Protein AF-A0A7Y2IPZ3-F1 (afdb_monomer_lite)

Secondary structure (DSSP, 8-state):
-PPPP--TTT--SSSEEEEE-SS-EEEEETTT--EEEE--S---TTT----EEEEEEEEEEE-STT-EEEEEEEEEEEETTTTHHHHHHHHHTTTSPBPPSS----PPP-

Radius of gyration: 19.68 Å; chains: 1; bounding box: 52×34×43 Å

Foldseek 3Di:
DDDQDADPPPRHRPQWDWDDDPQWIWIARPVPGDIDTDGPQDADPVPRHRQWDWFKAFDWDDDPDRDIDGPDIDIDIAHCPPRVVQVVVRVVDPPDGRYDPDHDDDDDDD

Structure (mmCIF, N/CA/C/O backbone):
data_AF-A0A7Y2IPZ3-F1
#
_entry.id   AF-A0A7Y2IPZ3-F1
#
loop_
_atom_site.group_PDB
_atom_site.id
_atom_site.type_symbol
_atom_site.label_atom_id
_atom_site.label_alt_id
_atom_site.label_comp_id
_atom_site.label_asym_id
_atom_site.label_entity_id
_atom_site.label_seq_id
_atom_site.pdbx_PDB_ins_code
_atom_site.Cartn_x
_atom_site.Cartn_y
_atom_site.Cartn_z
_atom_site.occupancy
_atom_site.B_iso_or_equiv
_atom_site.auth_seq_id
_atom_site.auth_comp_id
_atom_site.auth_asym_id
_atom_site.auth_atom_id
_atom_site.pdbx_PDB_model_num
ATOM 1 N N . MET A 1 1 ? 1.700 7.037 4.424 1.00 38.50 1 MET A N 1
ATOM 2 C CA . MET A 1 1 ? 0.567 7.691 5.106 1.00 38.50 1 MET A CA 1
ATOM 3 C C . MET A 1 1 ? -0.254 6.605 5.765 1.00 38.50 1 MET A C 1
ATOM 5 O O . MET A 1 1 ? -0.660 5.682 5.069 1.00 38.50 1 MET A O 1
ATOM 9 N N . ALA A 1 2 ? -0.395 6.648 7.088 1.00 52.09 2 ALA A N 1
ATOM 10 C CA . ALA A 1 2 ? -1.362 5.804 7.778 1.00 52.09 2 ALA A CA 1
ATOM 11 C C . ALA A 1 2 ? -2.766 6.324 7.436 1.00 52.09 2 ALA A C 1
ATOM 13 O O . ALA A 1 2 ? -2.953 7.530 7.307 1.00 52.09 2 ALA A O 1
ATOM 14 N N . ILE A 1 3 ? -3.718 5.422 7.211 1.00 65.38 3 ILE A N 1
ATOM 15 C CA . ILE A 1 3 ? -5.129 5.802 7.129 1.00 65.38 3 ILE A CA 1
ATOM 16 C C . ILE A 1 3 ? -5.561 6.071 8.568 1.00 65.38 3 ILE A C 1
ATOM 18 O O . ILE A 1 3 ? -5.506 5.145 9.379 1.00 65.38 3 ILE A O 1
ATOM 22 N N . ASP A 1 4 ? -5.968 7.300 8.874 1.00 77.44 4 ASP A N 1
ATOM 23 C CA . ASP A 1 4 ? -6.574 7.614 10.167 1.00 77.44 4 ASP A CA 1
ATOM 24 C C . ASP A 1 4 ? -7.911 6.869 10.267 1.00 77.44 4 ASP A C 1
ATOM 26 O O . ASP A 1 4 ? -8.817 7.055 9.449 1.00 77.44 4 ASP A O 1
ATOM 30 N N . ILE A 1 5 ? -8.016 5.959 11.236 1.00 88.44 5 ILE A N 1
ATOM 31 C CA . ILE A 1 5 ? -9.233 5.189 11.497 1.00 88.44 5 ILE A CA 1
ATOM 32 C C . ILE A 1 5 ? -9.974 5.893 12.630 1.00 88.44 5 ILE A C 1
ATOM 34 O O . ILE A 1 5 ? -9.463 5.964 13.738 1.00 88.44 5 ILE A O 1
ATOM 38 N N . ILE A 1 6 ? -11.184 6.383 12.357 1.00 94.81 6 ILE A N 1
ATOM 39 C CA . ILE A 1 6 ? -12.038 7.058 13.343 1.00 94.81 6 ILE A CA 1
ATOM 40 C C . ILE A 1 6 ? -13.356 6.307 13.527 1.00 94.81 6 ILE A C 1
ATOM 42 O O . ILE A 1 6 ? -13.883 5.711 12.583 1.00 94.81 6 ILE A O 1
ATOM 46 N N . CYS A 1 7 ? -13.922 6.348 14.735 1.00 95.88 7 CYS A N 1
ATOM 47 C CA . CYS A 1 7 ? -15.249 5.799 14.989 1.00 95.88 7 CYS A CA 1
ATOM 48 C C . CYS A 1 7 ? -16.303 6.562 14.167 1.00 95.88 7 CYS A C 1
ATOM 50 O O . CYS A 1 7 ? -16.504 7.757 14.399 1.00 95.88 7 CYS A O 1
ATOM 52 N N . PRO A 1 8 ? -17.066 5.897 13.282 1.00 95.69 8 PRO A N 1
ATOM 53 C CA . PRO A 1 8 ? -18.019 6.582 12.408 1.00 95.69 8 PRO A CA 1
ATOM 54 C C . PRO A 1 8 ? -19.259 7.109 13.149 1.00 95.69 8 PRO A C 1
ATOM 56 O O . PRO A 1 8 ? -20.055 7.837 12.563 1.00 95.69 8 PRO A O 1
ATOM 59 N N . ARG A 1 9 ? -19.449 6.746 14.426 1.00 96.44 9 ARG A N 1
ATOM 60 C CA . ARG A 1 9 ? -20.564 7.234 15.254 1.00 96.44 9 ARG A CA 1
ATOM 61 C C . ARG A 1 9 ? -20.186 8.417 16.134 1.00 96.44 9 ARG A C 1
ATOM 63 O O . ARG A 1 9 ? -20.956 9.366 16.200 1.00 96.44 9 ARG A O 1
ATOM 70 N N . CYS A 1 10 ? -19.070 8.343 16.855 1.00 96.81 10 CYS A N 1
ATOM 71 C CA . CYS A 1 10 ? -18.704 9.360 17.847 1.00 96.81 10 CYS A CA 1
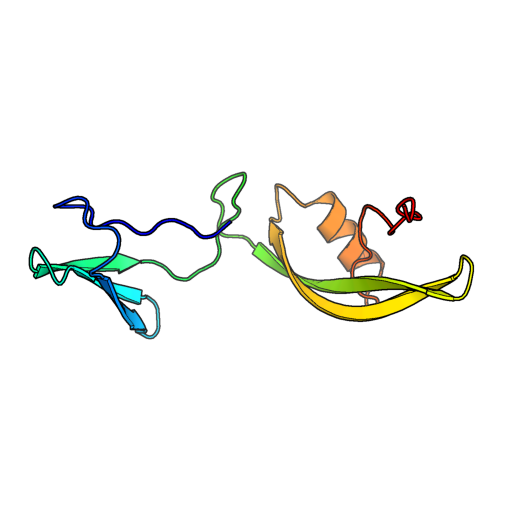ATOM 72 C C . CYS A 1 10 ? -17.415 10.123 17.517 1.00 96.81 10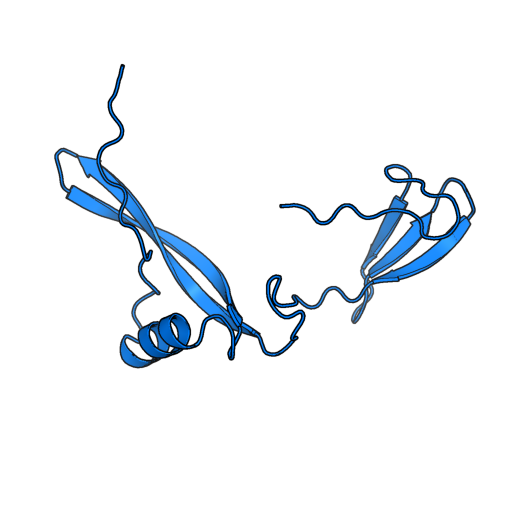 CYS A C 1
ATOM 74 O O . CYS A 1 10 ? -17.039 11.001 18.283 1.00 96.81 10 CYS A O 1
ATOM 76 N N . GLY A 1 11 ? -16.736 9.796 16.413 1.00 95.44 11 GLY A N 1
ATOM 77 C CA . GLY A 1 11 ? -15.512 10.477 15.981 1.00 95.44 11 GLY A CA 1
ATOM 78 C C . GLY A 1 11 ? -14.256 10.137 16.787 1.00 95.44 11 GLY A C 1
ATOM 79 O O . GLY A 1 11 ? -13.225 10.748 16.549 1.00 95.44 11 GLY A O 1
ATOM 80 N N . GLU A 1 12 ? -14.326 9.179 17.716 1.00 95.62 12 GLU A N 1
ATOM 81 C CA . GLU A 1 12 ? -13.189 8.716 18.525 1.00 95.62 12 GLU A CA 1
ATOM 82 C C . GLU A 1 12 ? -12.048 8.175 17.637 1.00 95.62 12 GLU A C 1
ATOM 84 O O . GLU A 1 12 ? -12.304 7.219 16.892 1.00 95.62 12 GLU A O 1
ATOM 89 N N . PRO A 1 13 ? -10.828 8.746 17.695 1.00 93.75 13 PRO A N 1
ATOM 90 C CA . PRO A 1 13 ? -9.698 8.305 16.874 1.00 93.75 13 PRO A CA 1
ATOM 91 C C . PRO A 1 13 ? -8.803 7.260 17.557 1.00 93.75 13 PRO A C 1
ATOM 93 O O . PRO A 1 13 ? -8.186 6.454 16.864 1.00 93.75 13 PRO A O 1
ATOM 96 N N . ASP A 1 14 ? -8.744 7.244 18.893 1.00 92.25 14 ASP A N 1
ATOM 97 C CA . ASP A 1 14 ? -7.678 6.537 19.615 1.00 92.25 14 ASP A CA 1
ATOM 98 C C . ASP A 1 14 ? -8.194 5.287 20.333 1.00 92.25 14 ASP A C 1
ATOM 100 O O . ASP A 1 14 ? -7.564 4.227 20.291 1.00 92.25 14 ASP A O 1
ATOM 104 N N . HIS A 1 15 ? -9.369 5.373 20.963 1.00 95.56 15 HIS A N 1
ATOM 105 C CA . HIS A 1 15 ? -9.958 4.273 21.738 1.00 95.56 15 HIS A CA 1
ATOM 106 C C . HIS A 1 15 ? -10.687 3.249 20.854 1.00 95.56 15 HIS A C 1
ATOM 108 O O . HIS A 1 15 ? -11.894 3.007 20.986 1.00 95.56 15 HIS A O 1
ATOM 114 N N . LEU A 1 16 ? -9.939 2.661 19.916 1.00 95.31 16 LEU A N 1
ATOM 115 C CA . LEU A 1 16 ? -10.409 1.664 18.960 1.00 95.31 16 LEU A CA 1
ATOM 116 C C . LEU A 1 16 ? -9.682 0.332 19.152 1.00 95.31 16 LEU A C 1
ATOM 118 O O . LEU A 1 16 ? -8.457 0.243 19.056 1.00 95.31 16 LEU A O 1
ATOM 122 N N . ARG A 1 17 ? -10.449 -0.744 19.331 1.00 96.31 17 ARG A N 1
ATOM 123 C CA . ARG A 1 17 ? -9.923 -2.108 19.386 1.00 96.31 17 ARG A CA 1
ATOM 124 C C . ARG A 1 17 ? -10.183 -2.835 18.074 1.00 96.31 17 ARG A C 1
ATOM 126 O O . ARG A 1 17 ? -11.332 -3.028 17.686 1.00 96.31 17 ARG A O 1
ATOM 133 N N . GLY A 1 18 ? -9.115 -3.289 17.422 1.00 94.50 18 GLY A N 1
ATOM 134 C CA . GLY A 1 18 ? -9.184 -4.129 16.225 1.00 94.50 18 GLY A CA 1
ATOM 135 C C . GLY A 1 18 ? -8.983 -5.611 16.533 1.00 94.50 18 GLY A C 1
ATOM 136 O O . GLY A 1 18 ? -8.016 -5.984 17.194 1.00 94.50 18 GLY A O 1
ATOM 137 N N . THR A 1 19 ? -9.863 -6.464 16.011 1.00 95.94 19 THR A N 1
ATOM 138 C CA . THR A 1 19 ? -9.695 -7.924 15.997 1.00 95.94 19 THR A CA 1
ATOM 139 C C . THR A 1 19 ? -9.683 -8.406 14.557 1.00 95.94 19 THR A C 1
ATOM 141 O O . THR A 1 19 ? -10.639 -8.193 13.810 1.00 95.94 19 THR A O 1
ATOM 144 N N . ARG A 1 20 ? -8.599 -9.071 14.151 1.00 93.44 20 ARG A N 1
ATOM 145 C CA . ARG A 1 20 ? -8.538 -9.678 12.823 1.00 93.44 20 ARG A CA 1
ATOM 146 C C . ARG A 1 20 ? -9.442 -10.909 12.783 1.00 93.44 20 ARG A C 1
ATOM 148 O O . ARG A 1 20 ? -9.299 -11.811 13.607 1.00 93.44 20 ARG A O 1
ATOM 155 N N . ARG A 1 21 ? -10.375 -10.911 11.840 1.00 93.38 21 ARG A N 1
ATOM 156 C CA . ARG A 1 21 ? -11.130 -12.075 11.371 1.00 93.38 21 ARG A CA 1
ATOM 157 C C . ARG A 1 21 ? -10.545 -12.489 10.019 1.00 93.38 21 ARG A C 1
ATOM 159 O O . ARG A 1 21 ? -9.710 -11.762 9.479 1.00 93.38 21 ARG A O 1
ATOM 166 N N . ASP A 1 22 ? -10.941 -13.649 9.507 1.00 88.88 22 ASP A N 1
ATOM 167 C CA . ASP A 1 22 ? -10.349 -14.211 8.286 1.00 88.88 22 ASP A CA 1
ATOM 168 C C . ASP A 1 22 ? -10.412 -13.208 7.119 1.00 88.88 22 ASP A C 1
ATOM 170 O O . ASP A 1 22 ? -9.372 -12.822 6.581 1.00 88.88 22 ASP A O 1
ATOM 174 N N . ASP A 1 23 ? -11.604 -12.670 6.845 1.00 89.38 23 ASP A N 1
ATOM 175 C CA . ASP A 1 23 ? -11.845 -11.800 5.684 1.00 89.38 23 ASP A CA 1
ATOM 176 C C . ASP A 1 23 ? -11.924 -10.303 6.022 1.00 89.38 23 ASP A C 1
ATOM 178 O O . ASP A 1 23 ? -11.956 -9.454 5.133 1.00 89.38 23 ASP A O 1
ATOM 182 N N . PHE A 1 24 ? -11.987 -9.939 7.305 1.00 92.25 24 PHE A N 1
ATOM 183 C CA . PHE A 1 24 ? -12.160 -8.547 7.724 1.00 92.25 24 PHE A CA 1
ATOM 184 C C . PHE A 1 24 ? -11.479 -8.230 9.052 1.00 92.25 24 PHE A C 1
ATOM 186 O O . PHE A 1 24 ? -11.114 -9.107 9.830 1.00 92.25 24 PHE A O 1
ATOM 193 N N . ILE A 1 25 ? -11.321 -6.943 9.345 1.00 93.56 25 ILE A N 1
ATOM 194 C CA . ILE A 1 25 ? -10.947 -6.466 10.676 1.00 93.56 25 ILE A CA 1
ATOM 195 C C . ILE A 1 25 ? -12.216 -5.953 11.348 1.00 93.56 25 ILE A C 1
ATOM 197 O O . ILE A 1 25 ? -12.829 -4.990 10.886 1.00 93.56 25 ILE A O 1
ATOM 201 N N . GLU A 1 26 ? -12.616 -6.608 12.432 1.00 96.50 26 GLU A N 1
ATOM 202 C CA . GLU A 1 26 ? -13.674 -6.127 13.313 1.00 96.50 26 GLU A CA 1
ATOM 203 C C . GLU A 1 26 ? -13.102 -5.012 14.189 1.00 96.50 26 GLU A C 1
ATOM 205 O O . GLU A 1 26 ? -12.109 -5.214 14.890 1.00 96.50 26 GLU A O 1
ATOM 210 N N . LEU A 1 27 ? -13.707 -3.832 14.129 1.00 96.12 27 LEU A N 1
ATOM 211 C CA . LEU A 1 27 ? -13.340 -2.671 14.927 1.00 96.12 27 LEU A CA 1
ATOM 212 C C . LEU A 1 27 ? -14.435 -2.406 15.952 1.00 96.12 27 LEU A C 1
ATOM 214 O O . LEU A 1 27 ? -15.619 -2.390 15.616 1.00 96.12 27 LEU A O 1
ATOM 218 N N . VAL A 1 28 ? -14.030 -2.187 17.198 1.00 97.75 28 VAL A N 1
ATOM 219 C CA . VAL A 1 28 ? -14.909 -1.801 18.302 1.00 97.75 28 VAL A CA 1
ATOM 220 C C . VAL A 1 28 ? -14.434 -0.462 18.846 1.00 97.75 28 VAL A C 1
ATOM 222 O O . VAL A 1 28 ? -13.272 -0.323 19.223 1.00 97.75 28 VAL A O 1
ATOM 225 N N . CYS A 1 29 ? -15.328 0.522 18.902 1.00 97.94 29 CYS A N 1
ATOM 226 C CA . CYS A 1 29 ? -15.073 1.769 19.613 1.00 97.94 29 CYS A CA 1
ATOM 227 C C . CYS A 1 29 ? -15.304 1.542 21.105 1.00 97.94 29 CYS A C 1
ATOM 229 O O . CYS A 1 29 ? -16.426 1.254 21.524 1.00 97.94 29 CYS A O 1
ATOM 231 N N . GLU A 1 30 ? -14.262 1.712 21.909 1.00 97.69 30 GLU A N 1
ATOM 232 C CA . GLU A 1 30 ? -14.332 1.515 23.357 1.00 97.69 30 GLU A CA 1
ATOM 233 C C . GLU A 1 30 ? -15.041 2.686 24.067 1.00 97.69 30 GLU A C 1
ATOM 235 O O . GLU A 1 30 ? -15.517 2.518 25.186 1.00 97.69 30 GLU A O 1
ATOM 240 N N . THR A 1 31 ? -15.212 3.835 23.394 1.00 97.62 31 THR A N 1
ATOM 241 C CA . THR A 1 31 ? -15.939 5.007 23.920 1.00 97.62 31 THR A CA 1
ATOM 242 C C . THR A 1 31 ? -17.461 4.890 23.777 1.00 97.62 31 THR A C 1
ATOM 244 O O . THR A 1 31 ? -18.196 5.179 24.719 1.00 97.62 31 THR A O 1
ATOM 247 N N . CYS A 1 32 ? -17.970 4.488 22.604 1.00 97.50 32 CYS A N 1
ATOM 248 C CA . CYS A 1 32 ? -19.420 4.434 22.335 1.00 97.50 32 CYS A CA 1
ATOM 249 C C . CYS A 1 32 ? -19.982 3.021 22.117 1.00 97.50 32 CYS A C 1
ATOM 251 O O . CYS A 1 32 ? -21.189 2.870 21.925 1.00 97.50 32 CYS A O 1
ATOM 253 N N . GLY A 1 33 ? -19.125 1.998 22.103 1.00 97.12 33 GLY A N 1
ATOM 254 C CA . GLY A 1 33 ? -19.509 0.598 21.926 1.00 97.12 33 GLY A CA 1
ATOM 255 C C . GLY A 1 33 ? -19.897 0.206 20.499 1.00 97.12 33 GLY A C 1
ATOM 256 O O . GLY A 1 33 ? -20.340 -0.920 20.292 1.00 97.12 33 GLY A O 1
ATOM 257 N N . LEU A 1 34 ? -19.772 1.094 19.504 1.00 97.81 34 LEU A N 1
ATOM 258 C CA . LEU A 1 34 ? -20.058 0.728 18.117 1.00 97.81 34 LEU A CA 1
ATOM 259 C C . LEU A 1 34 ? -19.065 -0.331 17.624 1.00 97.81 34 LEU A C 1
ATOM 261 O O . LEU A 1 34 ? -17.855 -0.126 17.711 1.00 97.81 34 LEU A O 1
ATOM 265 N N . THR A 1 35 ? -19.591 -1.380 16.997 1.00 97.44 35 THR A N 1
ATOM 266 C CA . THR A 1 35 ? -18.822 -2.356 16.219 1.00 97.44 35 THR A CA 1
ATOM 267 C C . THR A 1 35 ? -19.040 -2.133 14.723 1.00 97.44 35 THR A C 1
ATOM 269 O O . THR A 1 35 ? -20.177 -1.943 14.286 1.00 97.44 35 THR A O 1
ATOM 272 N N . TRP A 1 36 ? -17.969 -2.153 13.929 1.00 95.75 36 TRP A N 1
ATOM 273 C CA . TRP A 1 36 ? -18.037 -2.111 12.465 1.00 95.75 36 TRP A CA 1
ATOM 274 C C . TRP A 1 36 ? -16.899 -2.913 11.830 1.00 95.75 36 TRP A C 1
ATOM 276 O O . TRP A 1 36 ? -15.925 -3.271 12.490 1.00 95.75 36 TRP A O 1
ATOM 286 N N . HIS A 1 37 ? -17.026 -3.219 10.540 1.00 95.00 37 HIS A N 1
ATOM 287 C CA . HIS A 1 37 ? -16.041 -4.013 9.807 1.00 95.00 37 HIS A CA 1
ATOM 288 C C . HIS A 1 37 ? -15.227 -3.136 8.861 1.00 95.00 37 HIS A C 1
ATOM 290 O O . HIS A 1 37 ? -15.757 -2.220 8.228 1.00 95.00 37 HIS A O 1
ATOM 296 N N . ARG A 1 38 ? -13.939 -3.452 8.739 1.00 90.25 38 ARG A N 1
ATOM 297 C CA . ARG A 1 38 ? -13.031 -2.884 7.744 1.00 90.25 38 ARG A CA 1
ATOM 298 C C . ARG A 1 38 ? -12.479 -4.004 6.870 1.00 90.25 38 ARG A C 1
ATOM 300 O O . ARG A 1 38 ? -11.905 -4.957 7.391 1.00 90.25 38 ARG A O 1
ATOM 307 N N . ASP A 1 39 ? -12.608 -3.847 5.560 1.00 87.44 39 ASP A N 1
ATOM 308 C CA . ASP A 1 39 ? -11.924 -4.685 4.574 1.00 87.44 39 ASP A CA 1
ATOM 309 C C . ASP A 1 39 ? -10.401 -4.420 4.651 1.00 87.44 39 ASP A C 1
ATOM 311 O O . ASP A 1 39 ? -9.976 -3.266 4.511 1.00 87.44 39 ASP A O 1
ATOM 315 N N . PRO A 1 40 ? -9.566 -5.429 4.966 1.00 84.25 40 PRO A N 1
ATOM 316 C CA . PRO A 1 40 ? -8.119 -5.289 5.057 1.00 84.25 40 PRO A CA 1
ATOM 317 C C . PRO A 1 40 ? -7.439 -5.335 3.690 1.00 84.25 40 PRO A C 1
ATOM 319 O O . PRO A 1 40 ? -6.227 -5.105 3.634 1.00 84.25 40 PRO A O 1
ATOM 322 N N . SER A 1 41 ? -8.177 -5.673 2.629 1.00 86.44 41 SER A N 1
ATOM 323 C CA . SER A 1 41 ? -7.632 -5.782 1.284 1.00 86.44 41 SER A CA 1
ATOM 324 C C . SER A 1 41 ? -7.071 -4.426 0.856 1.00 86.44 41 SER A C 1
ATOM 326 O O . SER A 1 41 ? -7.724 -3.392 1.046 1.00 86.44 41 SER A O 1
ATOM 328 N N . PRO A 1 42 ? -5.834 -4.389 0.332 1.00 87.00 42 PRO A N 1
ATOM 329 C CA . PRO A 1 42 ? -5.264 -3.149 -0.155 1.00 87.00 42 PRO A CA 1
ATOM 330 C C . PRO A 1 42 ? -6.134 -2.605 -1.293 1.00 87.00 42 PRO A C 1
ATOM 332 O O . PRO A 1 42 ? -6.662 -3.357 -2.106 1.00 87.00 42 PRO A O 1
ATOM 335 N N . ARG A 1 43 ? -6.280 -1.282 -1.340 1.00 91.75 43 ARG A N 1
ATOM 336 C CA . ARG A 1 43 ? -6.928 -0.561 -2.438 1.00 91.75 43 ARG A CA 1
ATOM 337 C C . ARG A 1 43 ? -5.955 0.460 -2.994 1.00 91.75 43 ARG A C 1
ATOM 339 O O . ARG A 1 43 ? -5.125 0.991 -2.249 1.00 91.75 43 ARG A O 1
ATOM 346 N N . CYS A 1 44 ? -6.058 0.736 -4.288 1.00 93.94 44 CYS A N 1
ATOM 347 C CA . CYS A 1 44 ? -5.253 1.762 -4.926 1.00 93.94 44 CYS A CA 1
ATOM 348 C C . CYS A 1 44 ? -5.562 3.121 -4.275 1.00 93.94 44 CYS A C 1
ATOM 350 O O . CYS A 1 44 ? -6.720 3.542 -4.282 1.00 93.94 44 CYS A O 1
ATOM 352 N N . PRO A 1 45 ? -4.567 3.841 -3.730 1.00 89.62 45 PRO A N 1
ATOM 353 C CA . PRO A 1 45 ? -4.809 5.130 -3.085 1.00 89.62 45 PRO A CA 1
ATOM 354 C C . PRO A 1 45 ? -5.212 6.226 -4.080 1.00 89.62 45 PRO A C 1
ATOM 356 O O . PRO A 1 45 ? -5.750 7.246 -3.661 1.00 89.62 45 PRO A O 1
ATOM 359 N N . ALA A 1 46 ? -4.946 6.031 -5.377 1.00 93.19 46 ALA A N 1
ATOM 360 C CA . ALA A 1 46 ? -5.276 6.990 -6.424 1.00 93.19 46 ALA A CA 1
ATOM 361 C C . ALA A 1 46 ? -6.703 6.804 -6.970 1.00 93.19 46 ALA A C 1
ATOM 363 O O . ALA A 1 46 ? -7.444 7.779 -7.058 1.00 93.19 46 ALA A O 1
A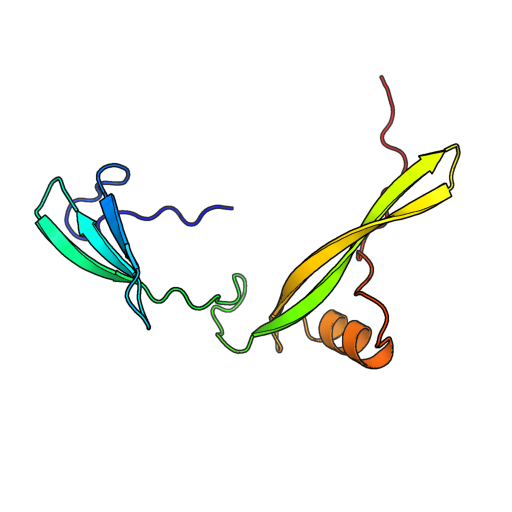TOM 364 N N . CYS A 1 47 ? -7.100 5.574 -7.322 1.00 95.56 47 CYS A N 1
ATOM 365 C CA . CYS A 1 47 ? -8.402 5.305 -7.954 1.00 95.56 47 CYS A CA 1
ATOM 366 C C . CYS A 1 47 ? -9.406 4.536 -7.076 1.00 95.56 47 CYS A C 1
ATOM 368 O O . CYS A 1 47 ? -10.571 4.427 -7.445 1.00 95.56 47 CYS A O 1
ATOM 370 N N . GLY A 1 48 ? -8.987 3.988 -5.931 1.00 92.19 48 GLY A N 1
ATOM 371 C CA . GLY A 1 48 ? -9.834 3.176 -5.044 1.00 92.19 48 GLY A CA 1
ATOM 372 C C . GLY A 1 48 ? -10.089 1.734 -5.510 1.00 92.19 48 GLY A C 1
ATOM 373 O O . GLY A 1 48 ? -10.754 0.981 -4.788 1.00 92.19 48 GLY A O 1
ATOM 374 N N . GLY A 1 49 ? -9.559 1.346 -6.676 1.00 92.94 49 GLY A N 1
ATOM 375 C CA . GLY A 1 49 ? -9.662 -0.007 -7.227 1.00 92.94 49 GLY A CA 1
ATOM 376 C C . GLY A 1 49 ? -8.980 -1.064 -6.357 1.00 92.94 49 GLY A C 1
ATOM 377 O O . GLY A 1 49 ? -8.084 -0.755 -5.567 1.00 92.94 49 GLY A O 1
ATOM 378 N N . ASP A 1 50 ? -9.425 -2.307 -6.493 1.00 93.69 50 ASP A N 1
ATOM 379 C CA . ASP A 1 50 ? -8.947 -3.483 -5.756 1.00 93.69 50 ASP A CA 1
ATOM 380 C C . ASP A 1 50 ? -8.116 -4.452 -6.615 1.00 93.69 50 ASP A C 1
ATOM 382 O O . ASP A 1 50 ? -7.506 -5.371 -6.070 1.00 93.69 50 ASP A O 1
ATOM 386 N N . ASP A 1 51 ? -8.013 -4.214 -7.926 1.00 95.50 51 ASP A N 1
ATOM 387 C CA . ASP A 1 51 ? -7.114 -4.958 -8.810 1.00 95.50 51 ASP A CA 1
ATOM 388 C C . ASP A 1 51 ? -5.665 -4.462 -8.649 1.00 95.50 51 ASP A C 1
ATOM 390 O O . ASP A 1 51 ? -5.202 -3.500 -9.281 1.00 95.50 51 ASP A O 1
ATOM 394 N N . LEU A 1 52 ? -4.981 -5.089 -7.691 1.00 96.31 52 LEU A N 1
ATOM 395 C CA . LEU A 1 52 ? -3.606 -4.807 -7.308 1.00 96.31 52 LEU A CA 1
ATOM 396 C C . LEU A 1 52 ? -2.733 -6.049 -7.496 1.00 96.31 52 LEU A C 1
ATOM 398 O O . LEU A 1 52 ? -3.039 -7.138 -7.009 1.00 96.31 52 LEU A O 1
ATOM 402 N N . VAL A 1 53 ? -1.582 -5.857 -8.132 1.00 96.06 53 VAL A N 1
ATOM 403 C CA . VAL A 1 53 ? -0.572 -6.893 -8.337 1.00 96.06 53 VAL A CA 1
ATOM 404 C C . VAL A 1 53 ? 0.589 -6.675 -7.374 1.00 96.06 53 VAL A C 1
ATOM 406 O O . VAL A 1 53 ? 1.215 -5.614 -7.344 1.00 96.06 53 VAL A O 1
ATOM 409 N N . ALA A 1 54 ? 0.926 -7.712 -6.608 1.00 95.56 54 ALA A N 1
ATOM 410 C CA . ALA A 1 54 ? 2.119 -7.708 -5.773 1.00 95.56 54 ALA A CA 1
ATOM 411 C C . ALA A 1 54 ? 3.385 -7.831 -6.642 1.00 95.56 54 ALA A C 1
ATOM 413 O O . ALA A 1 54 ? 3.584 -8.835 -7.330 1.00 95.56 54 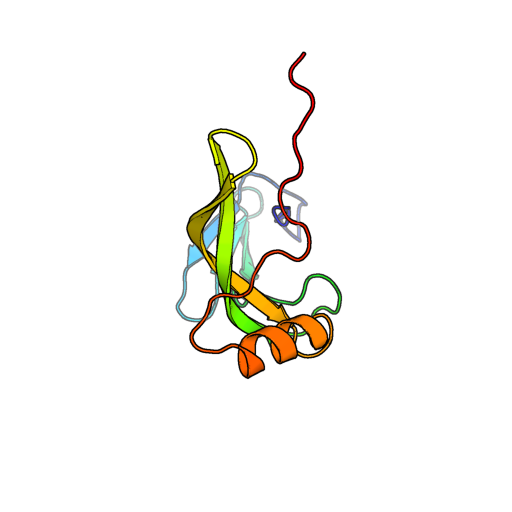ALA A O 1
ATOM 414 N N . ALA A 1 55 ? 4.268 -6.835 -6.570 1.00 96.25 55 ALA A N 1
ATOM 415 C CA . ALA A 1 55 ? 5.557 -6.823 -7.256 1.00 96.25 55 ALA A CA 1
ATOM 416 C C . ALA A 1 55 ? 6.715 -6.726 -6.255 1.00 96.25 55 ALA A C 1
ATOM 418 O O . ALA A 1 55 ? 6.626 -6.052 -5.229 1.00 96.25 55 ALA A O 1
ATOM 419 N N . VAL A 1 56 ? 7.834 -7.387 -6.560 1.00 97.62 56 VAL A N 1
ATOM 420 C CA . VAL A 1 56 ? 9.074 -7.249 -5.782 1.00 97.62 56 VAL A CA 1
ATOM 421 C C . VAL A 1 56 ? 9.843 -6.042 -6.308 1.00 97.62 56 VAL A C 1
ATOM 423 O O . VAL A 1 56 ? 10.277 -6.050 -7.456 1.00 97.62 56 VAL A O 1
ATOM 426 N N . ALA A 1 57 ? 10.035 -5.022 -5.476 1.00 97.25 57 ALA A N 1
ATOM 427 C CA . ALA A 1 57 ? 10.799 -3.820 -5.793 1.00 97.25 57 ALA A CA 1
ATOM 428 C C . ALA A 1 57 ? 12.178 -3.842 -5.121 1.00 97.25 57 ALA A C 1
ATOM 430 O O . ALA A 1 57 ? 12.309 -4.264 -3.968 1.00 97.25 57 ALA A O 1
ATOM 431 N N . ALA A 1 58 ? 13.203 -3.365 -5.828 1.00 96.88 58 ALA A N 1
ATOM 432 C CA . ALA A 1 58 ? 14.549 -3.215 -5.286 1.00 96.88 58 ALA A CA 1
ATOM 433 C C . ALA A 1 58 ? 14.636 -2.007 -4.343 1.00 96.88 58 ALA A C 1
ATOM 435 O O . ALA A 1 58 ? 14.079 -0.942 -4.611 1.00 96.88 58 ALA A O 1
ATOM 436 N N . ILE A 1 59 ? 15.395 -2.165 -3.262 1.00 94.75 59 ILE A N 1
ATOM 437 C CA . ILE A 1 59 ? 15.869 -1.060 -2.429 1.00 94.75 59 ILE A CA 1
ATOM 438 C C . ILE A 1 59 ? 17.302 -0.782 -2.868 1.00 94.75 59 ILE A C 1
ATOM 440 O O . ILE A 1 59 ? 18.176 -1.641 -2.731 1.00 94.75 59 ILE A O 1
ATOM 444 N N . VAL A 1 60 ? 17.517 0.395 -3.448 1.00 93.62 60 VAL A N 1
ATOM 445 C CA . VAL A 1 60 ? 18.815 0.824 -3.968 1.00 93.62 60 VAL A CA 1
ATOM 446 C C . VAL A 1 60 ? 19.364 1.897 -3.050 1.00 93.62 60 VAL A C 1
ATOM 448 O O . VAL A 1 60 ? 18.686 2.885 -2.786 1.00 93.62 60 VAL A O 1
ATOM 451 N N . GLU A 1 61 ? 20.601 1.719 -2.609 1.00 90.81 61 GLU A N 1
ATOM 452 C CA . GLU A 1 61 ? 21.319 2.703 -1.811 1.00 90.81 61 GLU A CA 1
ATOM 453 C C . GLU A 1 61 ? 22.680 3.006 -2.428 1.00 90.81 61 GLU A C 1
ATOM 455 O O . GLU A 1 61 ? 23.256 2.224 -3.195 1.00 90.81 61 GLU A O 1
ATOM 460 N N . LYS A 1 62 ? 23.205 4.179 -2.085 1.00 86.00 62 LYS A N 1
ATOM 461 C CA . LYS A 1 62 ? 24.561 4.566 -2.441 1.00 86.00 62 LYS A CA 1
ATOM 462 C C . LYS A 1 62 ? 25.532 3.864 -1.498 1.00 86.00 62 LYS A C 1
ATOM 464 O O . LYS A 1 62 ? 25.429 3.993 -0.285 1.00 86.00 62 LYS A O 1
ATOM 469 N N . SER A 1 63 ? 26.483 3.137 -2.071 1.00 79.19 63 SER A N 1
ATOM 470 C CA . SER A 1 63 ? 27.543 2.476 -1.312 1.00 79.19 63 SER A CA 1
ATOM 471 C C . SER A 1 63 ? 28.741 3.424 -1.147 1.00 79.19 63 SER A C 1
ATOM 473 O O . SER A 1 63 ? 28.623 4.484 -0.535 1.00 79.19 63 SER A O 1
ATOM 475 N N . ARG A 1 64 ? 29.903 3.094 -1.720 1.00 81.06 64 ARG A N 1
ATOM 476 C CA . ARG A 1 64 ? 31.102 3.942 -1.698 1.00 81.06 64 ARG A CA 1
ATOM 477 C C . ARG A 1 64 ? 31.260 4.704 -3.016 1.00 81.06 64 ARG A C 1
ATOM 479 O O . ARG A 1 64 ? 31.053 4.160 -4.097 1.00 81.06 64 ARG A O 1
ATOM 486 N N . GLY A 1 65 ? 31.704 5.958 -2.938 1.00 80.38 65 GLY A N 1
ATOM 487 C CA . GLY A 1 65 ? 31.984 6.768 -4.129 1.00 80.38 65 GLY A CA 1
ATOM 488 C C . GLY A 1 65 ? 30.699 7.159 -4.855 1.00 80.38 65 GLY A C 1
ATOM 489 O O . GLY A 1 65 ? 29.855 7.808 -4.255 1.00 80.38 65 GLY A O 1
ATOM 490 N N . THR A 1 66 ? 30.548 6.793 -6.128 1.00 78.50 66 THR A N 1
ATOM 491 C CA . THR A 1 66 ? 29.329 7.009 -6.938 1.00 78.50 66 THR A CA 1
ATOM 492 C C . THR A 1 66 ? 28.560 5.713 -7.216 1.00 78.50 66 THR A C 1
ATOM 494 O O . THR A 1 66 ? 27.604 5.719 -7.986 1.00 78.50 66 THR A O 1
ATOM 497 N N . GLN A 1 67 ? 28.962 4.598 -6.601 1.00 85.94 67 GLN A N 1
ATOM 498 C CA . GLN A 1 67 ? 28.370 3.293 -6.866 1.00 85.94 67 GLN A CA 1
ATOM 499 C C . GLN A 1 67 ? 27.027 3.118 -6.147 1.00 85.94 67 GLN A C 1
ATOM 501 O O . GLN A 1 67 ? 26.931 3.281 -4.927 1.00 85.94 67 GLN A O 1
ATOM 506 N N . LEU A 1 68 ? 26.015 2.703 -6.908 1.00 90.31 68 LEU A N 1
ATOM 507 C CA . LEU A 1 68 ? 24.723 2.255 -6.398 1.00 90.31 68 LEU A CA 1
ATOM 508 C C . LEU A 1 68 ? 24.716 0.738 -6.219 1.00 90.31 68 LEU A C 1
ATOM 510 O O . LEU A 1 68 ? 25.251 0.007 -7.054 1.00 90.31 68 LEU A O 1
ATOM 514 N N . SER A 1 69 ? 24.080 0.282 -5.146 1.00 91.62 69 SER A N 1
ATOM 515 C CA . SER A 1 69 ? 23.937 -1.133 -4.820 1.00 91.62 69 SER A CA 1
ATOM 516 C C . SER A 1 69 ? 22.496 -1.439 -4.437 1.00 91.62 69 SER A C 1
ATOM 518 O O . SER A 1 69 ? 21.858 -0.672 -3.718 1.00 91.62 69 SER A O 1
ATOM 520 N N . VAL A 1 70 ? 21.989 -2.588 -4.885 1.00 92.88 70 VAL A N 1
ATOM 521 C CA . VAL A 1 70 ? 20.753 -3.153 -4.335 1.00 92.88 70 VAL A CA 1
ATOM 522 C C . VAL A 1 70 ? 21.085 -3.719 -2.959 1.00 92.88 70 VAL A C 1
ATOM 524 O O . VAL A 1 70 ? 21.884 -4.648 -2.853 1.00 92.88 70 VAL A O 1
ATOM 527 N N . VAL A 1 71 ? 20.496 -3.150 -1.912 1.00 94.31 71 VAL A N 1
ATOM 528 C CA . VAL A 1 71 ? 20.724 -3.566 -0.515 1.00 94.31 71 VAL A CA 1
ATOM 529 C C . VAL A 1 71 ? 19.607 -4.459 0.021 1.00 94.31 71 VAL A C 1
ATOM 531 O O . VAL A 1 71 ? 19.749 -5.076 1.071 1.00 94.31 71 VAL A O 1
ATOM 534 N N . GLY A 1 72 ? 18.495 -4.559 -0.708 1.00 95.12 72 GLY A N 1
ATOM 535 C CA . GLY A 1 72 ? 17.369 -5.397 -0.329 1.00 95.12 72 GLY A CA 1
ATOM 536 C C . GLY A 1 72 ? 16.229 -5.337 -1.334 1.00 95.12 72 GLY A C 1
ATOM 537 O O . GLY A 1 72 ? 16.330 -4.722 -2.397 1.00 95.12 72 GLY A O 1
ATOM 538 N N . THR A 1 73 ? 15.121 -5.978 -0.977 1.00 97.00 73 THR A N 1
ATOM 539 C CA . THR A 1 73 ? 13.871 -5.926 -1.738 1.00 97.00 73 THR A CA 1
ATOM 540 C C . THR A 1 73 ? 12.685 -5.742 -0.800 1.00 97.00 73 THR A C 1
ATOM 542 O O . THR A 1 73 ? 12.765 -6.053 0.389 1.00 97.00 73 THR A O 1
ATOM 545 N N . ARG A 1 74 ? 11.578 -5.229 -1.333 1.00 95.88 74 ARG A N 1
ATOM 546 C CA . ARG A 1 74 ? 10.292 -5.125 -0.636 1.00 95.88 74 ARG A CA 1
ATOM 547 C C . ARG A 1 74 ? 9.152 -5.455 -1.585 1.00 95.88 74 ARG A C 1
ATOM 549 O O . ARG A 1 74 ? 9.276 -5.244 -2.788 1.00 95.88 74 ARG A O 1
ATOM 556 N N . VAL A 1 75 ? 8.034 -5.924 -1.046 1.00 96.19 75 VAL A N 1
ATOM 557 C CA . VAL A 1 75 ? 6.806 -6.078 -1.834 1.00 96.19 75 VAL A CA 1
ATOM 558 C C . VAL A 1 75 ? 6.102 -4.725 -1.931 1.00 96.19 75 VAL A C 1
ATOM 560 O O . VAL A 1 75 ? 5.941 -4.031 -0.925 1.00 96.19 75 VAL A O 1
ATOM 563 N N . VAL A 1 76 ? 5.689 -4.356 -3.139 1.00 95.12 76 VAL A N 1
ATOM 564 C CA . VAL A 1 76 ? 4.822 -3.207 -3.426 1.00 95.12 76 VAL A CA 1
ATOM 565 C C . VAL A 1 76 ? 3.542 -3.693 -4.101 1.00 95.12 76 VAL A C 1
ATOM 567 O O . VAL A 1 76 ? 3.547 -4.738 -4.746 1.00 95.12 76 VAL A O 1
ATOM 570 N N . GLN A 1 77 ? 2.448 -2.956 -3.923 1.00 96.00 77 GLN A N 1
ATOM 571 C CA . GLN A 1 77 ? 1.181 -3.211 -4.608 1.00 96.00 77 GLN A CA 1
ATOM 572 C C . GLN A 1 77 ? 1.080 -2.237 -5.781 1.00 96.00 77 GLN A C 1
ATOM 574 O O . GLN A 1 77 ? 1.133 -1.031 -5.547 1.00 96.00 77 GLN A O 1
ATOM 579 N N . LEU A 1 78 ? 0.984 -2.756 -7.005 1.00 96.44 78 LEU A N 1
ATOM 580 C CA . LEU A 1 78 ? 0.825 -1.968 -8.229 1.00 96.44 78 LEU A CA 1
ATOM 581 C C . LEU A 1 78 ? -0.614 -2.089 -8.718 1.00 96.44 78 LEU A C 1
ATOM 583 O O . LEU A 1 78 ? -1.106 -3.199 -8.912 1.00 96.44 78 LEU A O 1
ATOM 587 N N . CYS A 1 79 ? -1.284 -0.963 -8.921 1.00 97.75 79 CYS A N 1
ATOM 588 C CA . CYS A 1 79 ? -2.604 -0.933 -9.530 1.00 97.75 79 CYS A CA 1
ATOM 589 C C . CYS A 1 79 ? -2.498 -1.173 -11.034 1.00 97.75 79 CYS A C 1
ATOM 591 O O . CYS A 1 79 ? -1.717 -0.505 -11.712 1.00 97.75 79 CYS A O 1
ATOM 593 N N . VAL A 1 80 ? -3.315 -2.088 -11.558 1.00 97.38 80 VAL A N 1
ATOM 594 C CA . VAL A 1 80 ? -3.318 -2.416 -12.994 1.00 97.38 80 VAL A CA 1
ATOM 595 C C . VAL A 1 80 ? -3.625 -1.205 -13.877 1.00 97.38 80 VAL A C 1
ATOM 597 O O . VAL A 1 80 ? -3.104 -1.117 -14.985 1.00 97.38 80 VAL A O 1
ATOM 600 N N . ASP A 1 81 ? -4.405 -0.248 -13.365 1.00 97.69 81 ASP A N 1
ATOM 601 C CA . ASP A 1 81 ? -4.773 0.970 -14.086 1.00 97.69 81 ASP A CA 1
ATOM 602 C C . ASP A 1 81 ? -3.781 2.113 -13.835 1.00 97.69 81 ASP A C 1
ATOM 604 O O . ASP A 1 81 ? -3.266 2.719 -14.774 1.00 97.69 81 ASP A O 1
ATOM 608 N N . CYS A 1 82 ? -3.509 2.442 -12.566 1.00 97.75 82 CYS A N 1
ATOM 609 C CA . CYS A 1 82 ? -2.695 3.616 -12.226 1.00 97.75 82 CYS A CA 1
ATOM 610 C C . CYS A 1 82 ? -1.192 3.391 -12.431 1.00 97.75 82 CYS A C 1
ATOM 612 O O . CYS A 1 82 ? -0.488 4.333 -12.788 1.00 97.75 82 CYS A O 1
ATOM 614 N N . ASP A 1 83 ? -0.711 2.162 -12.230 1.00 96.94 83 ASP A N 1
ATOM 615 C CA . ASP A 1 83 ? 0.709 1.802 -12.287 1.00 96.94 83 ASP A CA 1
ATOM 616 C C . ASP A 1 83 ? 1.031 0.945 -13.524 1.00 96.94 83 ASP A C 1
ATOM 618 O O . ASP A 1 83 ? 2.046 0.246 -13.554 1.00 96.94 83 ASP A O 1
ATOM 622 N N . ALA A 1 84 ? 0.187 0.998 -14.564 1.00 96.88 84 ALA A N 1
ATOM 623 C CA . ALA A 1 84 ? 0.279 0.153 -15.759 1.00 96.88 84 ALA A CA 1
ATOM 624 C C . ALA A 1 84 ? 1.691 0.125 -16.379 1.00 96.88 84 ALA A C 1
ATOM 626 O O . ALA A 1 84 ? 2.215 -0.938 -16.705 1.00 96.88 84 ALA A O 1
ATOM 627 N N . THR A 1 85 ? 2.352 1.283 -16.476 1.00 96.50 85 THR A N 1
ATOM 628 C CA . THR A 1 85 ? 3.723 1.403 -17.004 1.00 96.50 85 THR A CA 1
ATOM 629 C C . THR A 1 85 ? 4.754 0.668 -16.139 1.00 96.50 85 THR A C 1
ATOM 631 O O . THR A 1 85 ? 5.680 0.035 -16.654 1.00 96.50 85 THR A O 1
ATOM 634 N N . ASP A 1 86 ? 4.620 0.753 -14.815 1.00 96.25 86 ASP A N 1
ATOM 635 C CA . ASP A 1 86 ? 5.512 0.082 -13.868 1.00 96.25 86 ASP A CA 1
ATOM 636 C C . ASP A 1 86 ? 5.253 -1.427 -13.843 1.00 96.25 86 ASP A C 1
ATOM 638 O O . ASP A 1 86 ? 6.208 -2.208 -13.788 1.00 96.25 86 ASP A O 1
ATOM 642 N N . LEU A 1 87 ? 3.988 -1.839 -13.963 1.00 96.75 87 LEU A N 1
ATOM 643 C CA . LEU A 1 87 ? 3.595 -3.237 -14.102 1.00 96.75 87 LEU A CA 1
ATOM 644 C C . LEU A 1 87 ? 4.177 -3.846 -15.385 1.00 96.75 87 LEU A C 1
ATOM 646 O O . LEU A 1 87 ? 4.843 -4.879 -15.326 1.00 96.75 87 LEU A O 1
ATOM 650 N N . GLU A 1 88 ? 4.045 -3.160 -16.520 1.00 97.00 88 GLU A N 1
ATOM 651 C CA . GLU A 1 88 ? 4.626 -3.586 -17.796 1.00 97.00 88 GLU A CA 1
ATOM 652 C C . GLU A 1 88 ? 6.161 -3.690 -17.712 1.00 97.00 88 GLU A C 1
ATOM 654 O O . GLU A 1 88 ? 6.768 -4.660 -18.182 1.00 97.00 88 GLU A O 1
ATOM 659 N N . ARG A 1 89 ? 6.820 -2.713 -17.064 1.00 95.69 89 ARG A N 1
ATOM 660 C CA . ARG A 1 89 ? 8.269 -2.759 -16.804 1.00 95.69 89 ARG A CA 1
ATOM 661 C C . ARG A 1 89 ? 8.636 -3.953 -15.928 1.00 95.69 89 ARG A C 1
ATOM 663 O O . ARG A 1 89 ? 9.657 -4.588 -16.194 1.00 95.69 89 ARG A O 1
ATOM 670 N N . TYR A 1 90 ? 7.856 -4.241 -14.891 1.00 96.94 90 TYR A N 1
ATOM 671 C CA . TYR A 1 90 ? 8.100 -5.370 -14.002 1.00 96.94 90 TYR A CA 1
ATOM 672 C C . TYR A 1 90 ? 7.985 -6.699 -14.752 1.00 96.94 90 TYR A C 1
ATOM 674 O O . TYR A 1 90 ? 8.892 -7.524 -14.670 1.00 96.94 90 TYR A O 1
ATOM 682 N N . GLU A 1 91 ? 6.917 -6.890 -15.528 1.00 95.94 91 GLU A N 1
ATOM 683 C CA . GLU A 1 91 ? 6.661 -8.117 -16.288 1.00 95.94 91 GLU A CA 1
ATOM 684 C C . GLU A 1 91 ? 7.730 -8.395 -17.344 1.00 95.94 91 GLU A C 1
ATOM 686 O O . GLU A 1 91 ? 8.272 -9.501 -17.393 1.00 95.94 91 GLU A O 1
ATOM 691 N N . ARG A 1 92 ? 8.098 -7.379 -18.131 1.00 97.06 92 ARG A N 1
ATOM 692 C CA . ARG A 1 92 ? 9.129 -7.492 -19.171 1.00 97.06 92 ARG A CA 1
ATOM 693 C C . ARG A 1 92 ? 10.505 -7.869 -18.619 1.00 97.06 92 ARG A C 1
ATOM 695 O O . ARG A 1 92 ? 11.274 -8.520 -19.318 1.00 97.06 92 ARG A O 1
ATOM 702 N N . ASN A 1 93 ? 10.829 -7.443 -17.398 1.00 94.81 93 ASN A N 1
ATOM 703 C CA . ASN A 1 93 ? 12.164 -7.605 -16.816 1.00 94.81 93 ASN A CA 1
ATOM 704 C C . ASN A 1 93 ? 12.272 -8.765 -15.817 1.00 94.81 93 ASN A C 1
ATOM 706 O O . ASN A 1 93 ? 13.319 -8.915 -15.179 1.00 94.81 93 ASN A O 1
ATOM 710 N N . ARG A 1 94 ? 11.230 -9.594 -15.669 1.00 93.62 94 ARG A N 1
ATOM 711 C CA . ARG A 1 94 ? 11.280 -10.766 -14.784 1.00 93.62 94 ARG A CA 1
ATOM 712 C C . ARG A 1 94 ? 12.478 -11.674 -15.132 1.00 93.62 94 ARG A C 1
ATOM 714 O O . ARG A 1 94 ? 12.786 -11.850 -16.309 1.00 93.62 94 ARG A O 1
ATOM 721 N N . PRO A 1 95 ? 13.148 -12.274 -14.127 1.00 93.81 95 PRO A N 1
ATOM 722 C CA . PRO A 1 95 ? 12.793 -12.283 -12.704 1.00 93.81 95 PRO A CA 1
ATOM 723 C C . PRO A 1 95 ? 13.359 -11.098 -11.897 1.00 93.81 95 PRO A C 1
ATOM 725 O O . PRO A 1 95 ? 13.315 -11.134 -10.668 1.00 93.81 95 PRO A O 1
ATOM 728 N N . ASN A 1 96 ? 13.910 -10.067 -12.542 1.00 95.62 96 ASN A N 1
ATOM 729 C CA . ASN A 1 96 ? 14.544 -8.963 -11.825 1.00 95.62 96 ASN A CA 1
ATOM 730 C C . ASN A 1 96 ? 13.506 -8.121 -11.056 1.00 95.62 96 ASN A C 1
ATOM 732 O O . ASN A 1 96 ? 12.409 -7.887 -11.573 1.00 95.62 96 ASN A O 1
ATOM 736 N N . PRO A 1 97 ? 13.833 -7.631 -9.844 1.00 96.50 97 PRO A N 1
ATOM 737 C CA . PRO A 1 97 ? 12.967 -6.710 -9.116 1.00 96.50 97 PRO A CA 1
ATOM 738 C C . PRO A 1 97 ? 12.690 -5.421 -9.896 1.00 96.50 97 PRO A C 1
ATOM 740 O O . PRO A 1 97 ? 13.519 -4.957 -10.682 1.00 96.50 97 PRO A O 1
ATOM 743 N N . LEU A 1 98 ? 11.551 -4.791 -9.612 1.00 96.94 98 LEU A N 1
ATOM 744 C CA . LEU A 1 98 ? 11.237 -3.461 -10.114 1.00 96.94 98 LEU A CA 1
ATOM 745 C C . LEU A 1 98 ? 12.234 -2.448 -9.537 1.00 96.94 98 LEU A C 1
ATOM 747 O O . LEU A 1 98 ? 12.290 -2.235 -8.324 1.00 96.94 98 LEU A O 1
ATOM 751 N N . MET A 1 99 ? 13.025 -1.823 -10.405 1.00 94.88 99 MET A N 1
ATOM 752 C CA . MET A 1 99 ? 13.935 -0.755 -9.997 1.00 94.88 99 MET A CA 1
ATOM 753 C C . MET A 1 99 ? 13.154 0.518 -9.626 1.00 94.88 99 MET A C 1
ATOM 755 O O . MET A 1 99 ? 12.126 0.791 -10.261 1.00 94.88 99 MET A O 1
ATOM 759 N N . PRO A 1 100 ? 13.632 1.301 -8.637 1.00 90.75 100 PRO A N 1
ATOM 760 C CA . PRO A 1 100 ? 13.071 2.612 -8.321 1.00 90.75 100 PRO A CA 1
ATOM 761 C C . PRO A 1 100 ? 13.031 3.519 -9.555 1.00 90.75 100 PRO A C 1
ATOM 763 O O . PRO A 1 100 ? 13.971 3.513 -10.350 1.00 90.75 100 PRO A O 1
ATOM 766 N N . ALA A 1 101 ? 11.963 4.308 -9.696 1.00 87.19 101 ALA A N 1
ATOM 767 C CA . ALA A 1 101 ? 11.847 5.295 -10.771 1.00 87.19 101 ALA A CA 1
ATOM 768 C C . ALA A 1 101 ? 12.926 6.387 -10.659 1.00 87.19 101 ALA A C 1
ATOM 770 O O . ALA A 1 101 ? 13.479 6.827 -11.664 1.00 87.19 101 ALA A O 1
ATOM 771 N N . GL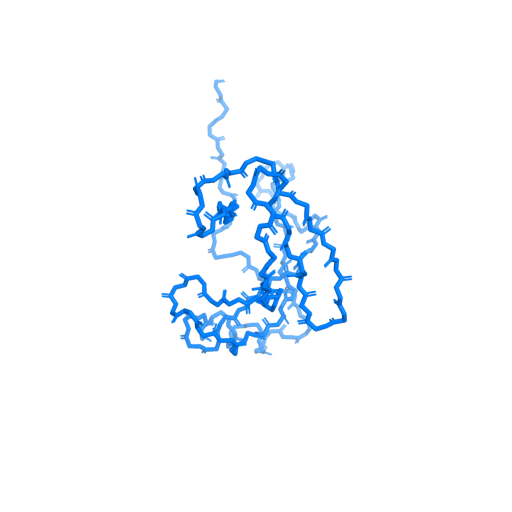U A 1 102 ? 13.264 6.764 -9.426 1.00 86.31 102 GLU A N 1
ATOM 772 C CA . GLU A 1 102 ? 14.345 7.689 -9.109 1.00 86.31 102 GLU A CA 1
ATOM 773 C C . GLU A 1 102 ? 15.454 6.943 -8.369 1.00 86.31 102 GLU A C 1
ATOM 775 O O . GLU A 1 102 ? 15.230 6.310 -7.333 1.00 86.31 102 GLU A O 1
ATOM 780 N N . LEU A 1 103 ? 16.668 7.004 -8.913 1.00 85.56 103 LEU A N 1
ATOM 781 C CA . LEU A 1 103 ? 17.851 6.485 -8.240 1.00 85.56 103 LEU A CA 1
ATOM 782 C C . LEU A 1 103 ? 18.326 7.509 -7.204 1.00 85.56 103 LEU A C 1
ATOM 784 O O . LEU A 1 103 ? 18.292 8.706 -7.491 1.00 85.56 103 LEU A O 1
ATOM 788 N N . PRO A 1 104 ? 18.819 7.075 -6.032 1.00 81.25 104 PRO A N 1
ATOM 789 C CA . PRO A 1 104 ? 19.332 8.003 -5.037 1.00 81.25 104 PRO A CA 1
ATOM 790 C C . PRO A 1 104 ? 20.542 8.756 -5.606 1.00 81.25 104 PRO A C 1
ATOM 792 O O . PRO A 1 104 ? 21.639 8.210 -5.746 1.00 81.25 104 PRO A O 1
ATOM 795 N N . THR A 1 105 ? 20.342 10.024 -5.955 1.00 72.62 105 THR A N 1
ATOM 796 C CA . THR A 1 105 ? 21.421 10.960 -6.269 1.00 72.62 105 THR A CA 1
ATOM 797 C C . THR A 1 105 ? 21.987 11.522 -4.970 1.00 72.62 105 THR A C 1
ATOM 799 O O . THR A 1 105 ? 21.302 11.574 -3.956 1.00 72.62 105 THR A O 1
ATOM 802 N N . VAL A 1 106 ? 23.261 11.908 -4.974 1.00 58.09 106 VAL A N 1
ATOM 803 C CA . VAL A 1 106 ? 23.986 12.383 -3.785 1.00 58.09 106 VAL A CA 1
ATOM 804 C C . VAL A 1 106 ? 23.201 13.499 -3.076 1.00 58.09 106 VAL A C 1
ATOM 806 O O . VAL A 1 106 ? 23.076 14.584 -3.634 1.00 58.09 106 VAL A O 1
ATOM 809 N N . SER A 1 107 ? 22.695 13.263 -1.862 1.00 50.53 107 SER A N 1
ATOM 810 C CA . SER A 1 107 ? 22.280 14.368 -0.991 1.00 50.53 107 SER A CA 1
ATOM 811 C C . SER A 1 107 ? 23.529 15.180 -0.625 1.00 50.53 107 SER A C 1
ATOM 813 O O . SER A 1 107 ? 24.558 14.562 -0.323 1.00 50.53 107 SER A O 1
ATOM 815 N N . PRO A 1 108 ? 23.490 16.525 -0.647 1.00 42.22 108 PRO A N 1
ATOM 816 C CA . PRO A 1 108 ? 24.570 17.329 -0.089 1.00 42.22 108 PRO A CA 1
ATOM 817 C C . PRO A 1 108 ? 24.726 16.936 1.383 1.00 42.22 108 PRO A C 1
ATOM 819 O O . PRO A 1 108 ? 23.739 16.914 2.115 1.00 42.22 108 PRO A O 1
ATOM 822 N N . GLN A 1 109 ? 25.931 16.551 1.797 1.00 47.34 109 GLN A N 1
ATOM 823 C CA . GLN A 1 109 ? 26.264 16.532 3.218 1.00 47.34 109 GLN A CA 1
ATOM 824 C C . GLN A 1 109 ? 26.630 17.970 3.598 1.00 47.34 109 GLN A C 1
ATOM 826 O O . GLN A 1 109 ? 27.331 18.615 2.816 1.00 47.34 109 GLN A O 1
ATOM 831 N N . ASP A 1 110 ? 26.089 18.438 4.725 1.00 39.53 110 ASP A N 1
ATOM 832 C CA . ASP A 1 110 ? 26.328 19.757 5.332 1.00 39.53 110 ASP A CA 1
ATOM 833 C C . ASP A 1 110 ? 27.799 20.213 5.294 1.00 39.53 110 ASP A C 1
ATOM 835 O O . ASP A 1 110 ? 28.696 19.379 5.574 1.00 39.53 110 ASP A O 1
#

Sequence (110 aa):
MAIDIICPRCGEPDHLRGTRRDDFIELVCETCGLTWHRDPSPRCPACGGDDLVAAVAAIVEKSRGTQLSVVGTRVVQLCVDCDATDLERYERNRPNPLMPAELPTVSPQD

pLDDT: mean 89.97, std 12.68, range [38.5, 97.94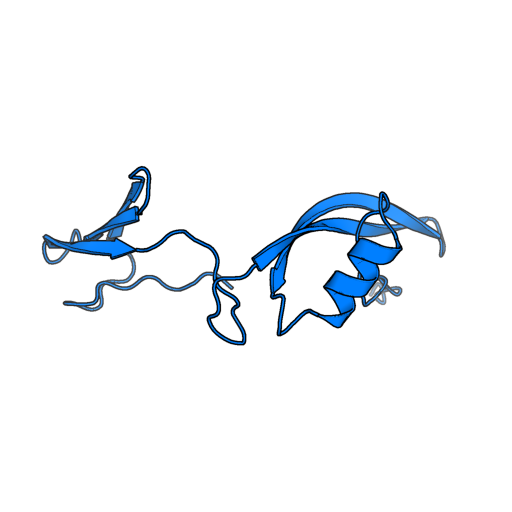]